Protein AF-A0A9P6AHQ2-F1 (afdb_monomer_lite)

Secondary structure (DSSP, 8-state):
-GGGSPTT-----EEEEEEEEE--SSSS--EEEEEEEEETTS-HHHHT-GGG---EEEEEEE---PPP---SSHHHHHT-TT---

Foldseek 3Di:
DQVPDDPPDDDKDKDKDKDWDQPDDPDDRWIKIWIKIAIPVDDPVLVVDPPSPRIDTPDIGTDDPDDPPPDPDPVCVVPDPPPDD

pLDDT: mean 78.5, std 14.98, range [45.97, 95.56]

InterPro domains:
  IPR041078 Plavaka transposase [PF18759] (6-70)

Sequence (85 aa):
LQMTLPAGAMIISIILSSDETHLMNFSGDKSMHVVYLSIGNIPSHTWRKVNAGAWIVLARLPTLKFPKTIFGTKSEAEHMPGILK

Radius of gyration: 20.93 Å; chains: 1; bounding box: 51×22×56 Å

Structure (mmCIF, N/CA/C/O backbone):
data_AF-A0A9P6AHQ2-F1
#
_entry.id   AF-A0A9P6AHQ2-F1
#
loop_
_atom_site.grou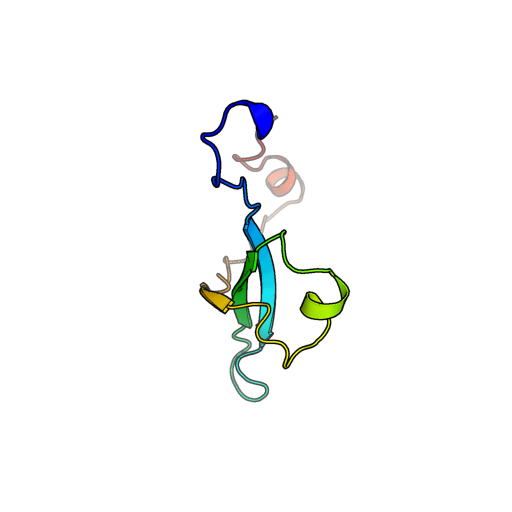p_PDB
_atom_site.id
_atom_site.type_symbol
_atom_site.label_atom_id
_atom_site.label_alt_id
_atom_site.label_comp_id
_atom_site.label_asym_id
_atom_site.label_entity_id
_atom_site.label_seq_id
_atom_site.pdbx_PDB_ins_code
_atom_site.Cartn_x
_atom_site.Cartn_y
_atom_site.Cartn_z
_atom_site.occupancy
_atom_site.B_iso_or_equiv
_atom_site.auth_seq_id
_atom_site.auth_comp_id
_atom_site.auth_asym_id
_atom_site.auth_atom_id
_atom_site.pdbx_PDB_model_num
ATOM 1 N N . LEU A 1 1 ? -24.269 3.337 3.485 1.00 84.81 1 LEU A N 1
ATOM 2 C CA . LEU A 1 1 ? -23.328 2.212 3.282 1.00 84.81 1 LEU A CA 1
ATOM 3 C C . LEU A 1 1 ? -22.804 1.685 4.610 1.00 84.81 1 LEU A C 1
ATOM 5 O O . LEU A 1 1 ? -23.219 0.609 4.980 1.00 84.81 1 LEU A O 1
ATOM 9 N N . GLN A 1 2 ? -22.009 2.421 5.394 1.00 86.69 2 GLN A N 1
ATOM 10 C CA . GLN A 1 2 ? -21.529 1.888 6.686 1.00 86.69 2 GLN A CA 1
ATOM 11 C C . GLN A 1 2 ? -22.669 1.487 7.647 1.00 86.69 2 GLN A C 1
ATOM 13 O O . GLN A 1 2 ? -22.591 0.459 8.304 1.00 86.69 2 GLN A O 1
ATOM 18 N N . MET A 1 3 ? -23.761 2.256 7.670 1.00 90.62 3 MET A N 1
ATOM 19 C CA . MET A 1 3 ? -24.942 1.992 8.508 1.00 90.62 3 MET A CA 1
ATOM 20 C C . MET A 1 3 ? -25.759 0.753 8.094 1.00 90.62 3 MET A C 1
ATOM 22 O O . MET A 1 3 ? -26.681 0.381 8.807 1.00 90.62 3 MET A O 1
ATOM 26 N N . THR A 1 4 ? -25.463 0.133 6.944 1.00 95.31 4 THR A N 1
ATOM 27 C CA . THR A 1 4 ? -26.181 -1.060 6.458 1.00 95.31 4 THR A CA 1
ATOM 28 C C . THR A 1 4 ? -25.424 -2.358 6.736 1.00 95.31 4 THR A C 1
ATOM 30 O O . THR A 1 4 ? -25.899 -3.421 6.349 1.00 95.31 4 THR A O 1
ATOM 33 N N . LEU A 1 5 ? -24.236 -2.290 7.347 1.00 93.00 5 LEU A N 1
ATOM 34 C CA . LEU A 1 5 ? -23.443 -3.471 7.674 1.00 93.00 5 LEU A CA 1
ATOM 35 C C . LEU A 1 5 ? -23.796 -4.025 9.067 1.00 93.00 5 LEU A C 1
ATOM 37 O O . LEU A 1 5 ? -24.234 -3.271 9.937 1.00 93.00 5 LEU A O 1
ATOM 41 N N . PRO A 1 6 ? -23.570 -5.332 9.303 1.00 95.56 6 PRO A N 1
ATOM 42 C CA . PRO A 1 6 ? -23.713 -5.938 10.622 1.00 95.56 6 PRO A CA 1
ATOM 43 C C . PRO A 1 6 ? -22.850 -5.252 11.687 1.00 95.56 6 PRO A C 1
ATOM 45 O O . PRO A 1 6 ? -21.792 -4.689 11.391 1.00 95.56 6 PRO A O 1
ATOM 48 N N . ALA A 1 7 ? -23.269 -5.360 12.949 1.00 91.62 7 ALA A N 1
ATOM 49 C CA . ALA A 1 7 ? -22.485 -4.872 14.077 1.00 91.62 7 ALA A CA 1
ATOM 50 C C . ALA A 1 7 ? -21.080 -5.505 14.078 1.00 91.62 7 ALA A C 1
ATOM 52 O O . ALA A 1 7 ? -20.934 -6.721 13.974 1.00 91.62 7 ALA A O 1
ATOM 53 N N . GLY A 1 8 ? -20.052 -4.660 14.176 1.00 90.31 8 GLY A N 1
ATOM 54 C CA . GLY A 1 8 ? -18.647 -5.076 14.137 1.00 90.31 8 GLY A CA 1
ATOM 55 C C . GLY A 1 8 ? -18.010 -5.097 12.743 1.00 90.31 8 GLY A C 1
ATOM 56 O O . GLY A 1 8 ? -16.798 -5.265 12.650 1.00 90.31 8 GLY A O 1
ATOM 57 N N . ALA A 1 9 ? -18.769 -4.880 11.664 1.00 92.25 9 ALA A N 1
ATOM 58 C CA . ALA A 1 9 ? -18.208 -4.792 10.320 1.00 92.25 9 ALA A CA 1
ATOM 59 C C . ALA A 1 9 ? -17.854 -3.343 9.932 1.00 92.25 9 ALA A C 1
ATOM 61 O O . ALA A 1 9 ? -18.592 -2.395 10.212 1.00 92.25 9 ALA A O 1
ATOM 62 N N . MET A 1 10 ? -16.717 -3.171 9.255 1.00 91.12 10 MET A N 1
ATOM 63 C CA . MET A 1 10 ? -16.188 -1.869 8.850 1.00 91.12 10 MET A CA 1
ATOM 64 C C . MET A 1 10 ? -15.912 -1.844 7.350 1.00 91.12 10 MET A C 1
ATOM 66 O O . MET A 1 10 ? -15.211 -2.706 6.824 1.00 91.12 10 MET A O 1
ATOM 70 N N . ILE A 1 11 ? -16.426 -0.825 6.665 1.00 91.62 11 ILE A N 1
ATOM 71 C CA . ILE A 1 11 ? -16.008 -0.512 5.303 1.00 91.62 11 ILE A CA 1
ATOM 72 C C . ILE A 1 11 ? -14.618 0.110 5.371 1.00 91.62 11 ILE A C 1
ATOM 74 O O . ILE A 1 11 ? -14.403 1.127 6.030 1.00 91.62 11 ILE A O 1
ATOM 78 N N . ILE A 1 12 ? -13.686 -0.499 4.652 1.00 92.31 12 ILE A N 1
ATOM 79 C CA . ILE A 1 12 ? -12.311 -0.038 4.541 1.00 92.31 12 ILE A CA 1
ATOM 80 C C . ILE A 1 12 ? -12.046 0.346 3.089 1.00 92.31 12 ILE A C 1
ATOM 82 O O . ILE A 1 12 ? -12.346 -0.418 2.173 1.00 92.31 12 ILE A O 1
ATOM 86 N N . SER A 1 13 ? -11.464 1.523 2.875 1.00 92.88 13 SER A N 1
ATOM 87 C CA . SER A 1 13 ? -10.956 1.907 1.563 1.00 92.88 13 SER A CA 1
ATOM 88 C C . SER A 1 13 ? -9.576 1.306 1.309 1.00 92.88 13 SER A C 1
ATOM 90 O O . SER A 1 13 ? -8.758 1.138 2.213 1.00 92.88 13 SER A O 1
ATOM 92 N N . ILE A 1 14 ? -9.328 0.997 0.043 1.00 93.94 14 ILE A N 1
ATOM 93 C CA . ILE A 1 14 ? -8.061 0.494 -0.477 1.00 93.94 14 ILE A CA 1
ATOM 94 C C . ILE A 1 14 ? -7.434 1.636 -1.269 1.00 93.94 14 ILE A C 1
ATOM 96 O O . ILE A 1 14 ? -8.074 2.208 -2.150 1.00 93.94 14 ILE A O 1
ATOM 100 N N . ILE A 1 15 ? -6.196 1.984 -0.932 1.00 93.56 15 ILE A N 1
ATOM 101 C CA . ILE A 1 15 ? -5.431 3.038 -1.596 1.00 93.56 15 IL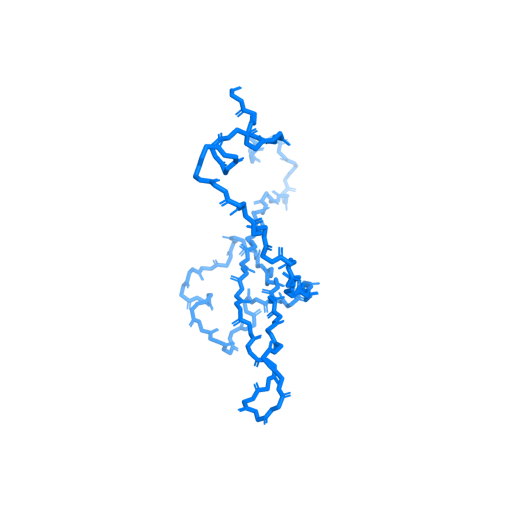E A CA 1
ATOM 102 C C . ILE A 1 15 ? -4.313 2.376 -2.387 1.00 93.56 15 ILE A C 1
ATOM 104 O O . ILE A 1 15 ? -3.508 1.633 -1.826 1.00 93.56 15 ILE A O 1
ATOM 108 N N . LEU A 1 16 ? -4.262 2.668 -3.683 1.00 93.88 16 LEU A N 1
ATOM 109 C CA . LEU A 1 16 ? -3.197 2.227 -4.573 1.00 93.88 16 LEU A CA 1
ATOM 110 C C . LEU A 1 16 ? -2.313 3.418 -4.930 1.00 93.88 16 LEU A C 1
ATOM 112 O O . LEU A 1 16 ? -2.813 4.485 -5.283 1.00 93.88 16 LEU A O 1
ATOM 116 N N . SER A 1 17 ? -1.004 3.223 -4.837 1.00 90.69 17 SER A N 1
ATOM 117 C CA . SER A 1 17 ? 0.001 4.189 -5.277 1.00 90.69 17 SER A CA 1
ATOM 118 C C . SER A 1 17 ? 0.939 3.510 -6.261 1.00 90.69 17 SER A C 1
ATOM 120 O O . SER A 1 17 ? 1.241 2.329 -6.107 1.00 90.69 17 SER A O 1
ATOM 122 N N . SER A 1 18 ? 1.395 4.238 -7.272 1.00 90.88 18 SER A N 1
ATOM 123 C CA . SER A 1 18 ? 2.385 3.752 -8.227 1.00 90.88 18 SER A CA 1
ATOM 124 C C . SER A 1 18 ? 3.543 4.730 -8.262 1.00 90.88 18 SER A C 1
ATOM 126 O O . SER A 1 18 ? 3.318 5.931 -8.388 1.00 90.88 18 SER A O 1
ATOM 128 N N . ASP A 1 19 ? 4.762 4.210 -8.185 1.00 85.75 19 ASP A N 1
ATOM 129 C CA . ASP A 1 19 ? 5.985 5.002 -8.303 1.00 85.75 19 ASP A CA 1
ATOM 130 C C . ASP A 1 19 ? 6.930 4.365 -9.323 1.00 85.75 19 ASP A C 1
ATOM 132 O O . ASP A 1 19 ? 6.961 3.138 -9.466 1.00 85.75 19 ASP A O 1
ATOM 136 N N . GLU A 1 20 ? 7.664 5.187 -10.068 1.00 81.69 20 GLU A N 1
ATOM 137 C CA . GLU A 1 20 ? 8.682 4.705 -11.000 1.00 81.69 20 GLU A CA 1
ATOM 138 C C . GLU A 1 20 ? 9.971 4.417 -10.236 1.00 81.69 20 GLU A C 1
ATOM 140 O O . GLU A 1 20 ? 10.628 5.309 -9.712 1.00 81.69 20 GLU A O 1
ATOM 145 N N . THR A 1 21 ? 10.352 3.144 -10.186 1.00 75.12 21 THR A N 1
ATOM 146 C CA . THR A 1 21 ? 11.621 2.734 -9.590 1.00 75.12 21 THR A CA 1
ATOM 147 C C . THR A 1 21 ? 12.641 2.481 -10.692 1.00 75.12 21 THR A C 1
ATOM 149 O O . THR A 1 21 ? 12.432 1.664 -11.594 1.00 75.12 21 THR A O 1
ATOM 152 N N . HIS A 1 22 ? 13.767 3.188 -10.631 1.00 63.72 22 HIS A N 1
ATOM 153 C CA . HIS A 1 22 ? 14.899 2.934 -11.516 1.00 63.72 22 HIS A CA 1
ATOM 154 C C . HIS A 1 22 ? 15.659 1.704 -11.010 1.00 63.72 22 HIS A C 1
ATOM 156 O O . HIS A 1 22 ? 16.178 1.703 -9.895 1.00 63.72 22 HIS A O 1
ATOM 162 N N . LEU A 1 23 ? 15.710 0.636 -11.814 1.00 55.69 23 LEU A N 1
ATOM 163 C CA . LEU A 1 23 ? 16.296 -0.636 -11.385 1.00 55.69 23 LEU A CA 1
ATOM 164 C C . LEU A 1 23 ? 17.839 -0.645 -11.488 1.00 55.69 23 LEU A C 1
ATOM 166 O O . LEU A 1 23 ? 18.470 -1.431 -10.787 1.00 55.69 23 LEU A O 1
ATOM 170 N N . MET A 1 24 ? 18.465 0.213 -12.318 1.00 51.12 24 MET A N 1
ATOM 171 C CA . MET A 1 24 ? 19.934 0.327 -12.455 1.00 51.12 24 MET A CA 1
ATOM 172 C C . MET A 1 24 ? 20.410 1.710 -12.950 1.00 51.12 24 MET A C 1
ATOM 174 O O . MET A 1 24 ? 19.833 2.261 -13.879 1.00 51.12 24 MET A O 1
ATOM 178 N N . ASN A 1 25 ? 21.540 2.199 -12.411 1.00 52.09 25 ASN A N 1
ATOM 179 C CA . ASN A 1 25 ? 22.216 3.443 -12.835 1.00 52.09 25 ASN A CA 1
ATOM 180 C C . ASN A 1 25 ? 23.311 3.249 -13.912 1.00 52.09 25 ASN A C 1
ATOM 182 O O . ASN A 1 25 ? 23.856 4.238 -14.391 1.00 52.09 25 ASN A O 1
ATOM 186 N N . PHE A 1 26 ? 23.694 2.010 -14.267 1.00 55.41 26 PHE A N 1
ATOM 187 C CA . PHE A 1 26 ? 24.964 1.767 -14.983 1.00 55.41 26 PHE A CA 1
ATOM 188 C C . PHE A 1 26 ? 24.879 1.024 -16.329 1.00 55.41 26 PHE A C 1
ATOM 190 O O . PHE A 1 26 ? 25.816 1.112 -17.117 1.00 55.41 26 PHE A O 1
ATOM 197 N N . SER A 1 27 ? 23.801 0.312 -16.670 1.00 46.25 27 SER A N 1
ATOM 198 C CA . SER A 1 27 ? 23.687 -0.301 -18.008 1.00 46.25 27 SER A CA 1
ATOM 199 C C . SER A 1 27 ? 22.257 -0.698 -18.340 1.00 46.25 27 SER A C 1
ATOM 201 O O . SER A 1 27 ? 21.746 -1.712 -17.870 1.00 46.25 27 SER A O 1
ATOM 203 N N . GLY A 1 28 ? 21.630 0.094 -19.206 1.00 51.28 28 GLY A N 1
ATOM 204 C CA . GLY A 1 28 ? 20.291 -0.159 -19.717 1.00 51.28 28 GLY A CA 1
ATOM 205 C C . GLY A 1 28 ? 19.236 0.541 -18.878 1.00 51.28 28 GLY A C 1
ATOM 206 O O . GLY A 1 28 ? 18.934 0.133 -17.764 1.00 51.28 28 GLY A O 1
ATOM 207 N N . ASP A 1 29 ? 18.669 1.584 -19.464 1.00 59.16 29 ASP A N 1
ATOM 208 C CA . ASP A 1 29 ? 17.581 2.417 -18.963 1.00 59.16 29 ASP A CA 1
ATOM 209 C C . ASP A 1 29 ? 16.291 1.586 -18.771 1.00 59.16 29 ASP A C 1
ATOM 211 O O . ASP A 1 29 ? 15.381 1.598 -19.603 1.00 59.16 29 ASP A O 1
ATOM 215 N N . LYS A 1 30 ? 16.286 0.725 -17.750 1.00 65.56 30 LYS A N 1
ATOM 216 C CA . LYS A 1 30 ? 15.195 -0.177 -17.378 1.00 65.56 30 LYS A CA 1
ATOM 217 C C . LYS A 1 30 ? 14.557 0.371 -16.111 1.00 65.56 30 LYS A C 1
ATOM 219 O O . LYS A 1 30 ? 15.070 0.159 -15.010 1.00 65.56 30 LYS A O 1
ATOM 224 N N . SER A 1 31 ? 13.448 1.075 -16.277 1.00 71.81 31 SER A N 1
ATOM 225 C CA . SER A 1 31 ? 12.569 1.417 -15.173 1.00 71.81 31 SER A CA 1
ATOM 226 C C . SER A 1 31 ? 11.493 0.350 -14.983 1.00 71.81 31 SER A C 1
ATOM 228 O O . SER A 1 31 ? 11.233 -0.508 -15.832 1.00 71.81 31 SER A O 1
ATOM 230 N N . MET A 1 32 ? 10.929 0.323 -13.786 1.00 82.12 32 MET A N 1
ATOM 231 C CA . MET A 1 32 ? 9.819 -0.543 -13.431 1.00 82.12 32 MET A CA 1
ATOM 232 C C . MET A 1 32 ? 8.934 0.232 -12.472 1.00 82.12 32 MET A C 1
ATOM 234 O O . MET A 1 32 ? 9.436 0.824 -11.516 1.00 82.12 32 MET A O 1
ATOM 238 N N . HIS A 1 33 ? 7.627 0.224 -12.692 1.00 86.38 33 HIS A N 1
ATOM 239 C CA . HIS A 1 33 ? 6.716 0.834 -11.735 1.00 86.38 33 HIS A CA 1
ATOM 240 C C . HIS A 1 33 ? 6.406 -0.159 -10.621 1.00 86.38 33 HIS A C 1
ATOM 242 O O . HIS A 1 33 ? 6.090 -1.319 -10.882 1.00 86.38 33 HIS A O 1
ATOM 248 N N . VAL A 1 34 ? 6.480 0.280 -9.371 1.00 90.25 34 VAL A N 1
ATOM 249 C CA . VAL A 1 34 ? 6.009 -0.513 -8.234 1.00 90.25 34 VAL A CA 1
ATOM 250 C C . VAL A 1 34 ? 4.623 -0.023 -7.860 1.00 90.25 34 VAL A C 1
ATOM 252 O O . VAL A 1 34 ? 4.424 1.170 -7.650 1.00 90.25 34 VAL A O 1
ATOM 255 N N . VAL A 1 35 ? 3.678 -0.953 -7.759 1.00 92.19 35 VAL A N 1
ATOM 256 C CA . VAL A 1 35 ? 2.336 -0.690 -7.244 1.00 92.19 35 VAL A CA 1
ATOM 257 C C . VAL A 1 35 ? 2.323 -1.035 -5.763 1.00 92.19 35 VAL A C 1
ATOM 259 O O . VAL A 1 35 ? 2.518 -2.191 -5.377 1.00 92.19 35 VAL A O 1
ATOM 262 N N . TYR A 1 36 ? 2.078 -0.026 -4.941 1.00 92.81 36 TYR A N 1
ATOM 263 C CA . TYR A 1 36 ? 1.896 -0.137 -3.506 1.00 92.81 36 TYR A CA 1
ATOM 264 C C . TYR A 1 36 ? 0.413 -0.136 -3.150 1.00 92.81 36 TYR A C 1
ATOM 266 O O . TYR A 1 36 ? -0.400 0.538 -3.782 1.00 92.81 36 TYR A O 1
ATOM 274 N N . LEU A 1 37 ? 0.083 -0.863 -2.091 1.00 94.25 37 LEU A N 1
ATOM 275 C CA . LEU A 1 37 ? -1.255 -0.977 -1.538 1.00 94.25 37 LEU A CA 1
ATOM 276 C C . LEU A 1 37 ? -1.248 -0.554 -0.064 1.00 94.25 37 LEU A C 1
ATOM 278 O O . LEU A 1 37 ? -0.373 -0.958 0.703 1.00 94.25 37 LEU A O 1
ATOM 282 N N . SER A 1 38 ? -2.238 0.245 0.328 1.00 93.88 38 SER A N 1
ATOM 283 C CA . SER A 1 38 ? -2.516 0.612 1.714 1.00 93.88 38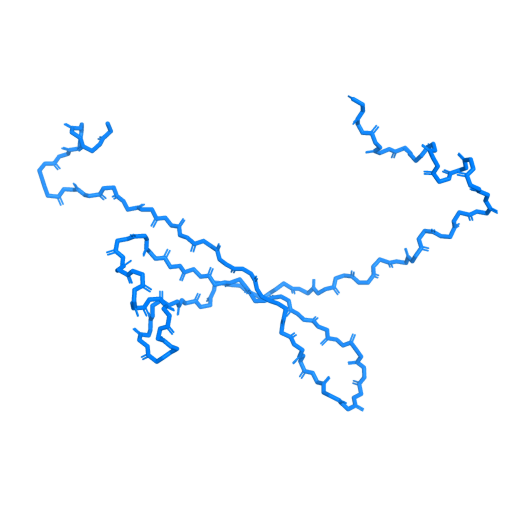 SER A CA 1
ATOM 284 C C . SER A 1 38 ? -4.015 0.591 2.012 1.00 93.88 38 SER A C 1
ATOM 286 O O . SER A 1 38 ? -4.864 0.546 1.121 1.00 93.88 38 SER A O 1
ATOM 288 N N . ILE A 1 39 ? -4.332 0.639 3.299 1.00 94.25 39 ILE A N 1
ATOM 289 C CA . ILE A 1 39 ? -5.681 0.732 3.837 1.00 94.25 39 ILE A CA 1
ATOM 290 C C . ILE A 1 39 ? -5.950 2.187 4.233 1.00 94.25 39 ILE A C 1
ATOM 292 O O . ILE A 1 39 ? -5.180 2.791 4.979 1.00 94.25 39 ILE A O 1
ATOM 296 N N . GLY A 1 40 ? -7.084 2.735 3.798 1.00 90.75 40 GLY A N 1
ATOM 297 C CA . GLY A 1 40 ? -7.481 4.116 4.073 1.00 90.75 40 GLY A CA 1
ATOM 298 C C . GLY A 1 40 ? -7.859 4.418 5.524 1.00 90.75 40 GLY A C 1
ATOM 299 O O . GLY A 1 40 ? -8.042 5.578 5.873 1.00 90.75 40 GLY A O 1
ATOM 300 N N . ASN A 1 41 ? -7.951 3.393 6.376 1.00 90.19 41 ASN A N 1
ATOM 301 C CA . ASN A 1 41 ? -8.153 3.549 7.819 1.00 90.19 41 ASN A CA 1
ATOM 302 C C . ASN A 1 41 ? -6.846 3.858 8.582 1.00 90.19 41 ASN A C 1
ATOM 304 O O . ASN A 1 41 ? -6.862 4.106 9.785 1.00 90.19 41 ASN A O 1
ATOM 308 N N . ILE A 1 42 ? -5.695 3.823 7.906 1.00 91.00 42 ILE A N 1
ATOM 309 C CA . ILE A 1 42 ? -4.419 4.239 8.491 1.00 91.00 42 ILE A CA 1
ATOM 310 C C . ILE A 1 42 ? -4.333 5.773 8.426 1.00 91.00 42 ILE A C 1
ATOM 312 O O . ILE A 1 42 ? -4.598 6.356 7.376 1.00 91.00 42 ILE A O 1
ATOM 316 N N . PRO A 1 43 ? -3.949 6.467 9.511 1.00 89.12 43 PRO A N 1
ATOM 317 C CA . PRO A 1 43 ? -3.851 7.919 9.486 1.00 89.12 43 PRO A CA 1
ATOM 318 C C . PRO A 1 43 ? -2.706 8.392 8.578 1.00 89.12 43 PRO A C 1
ATOM 320 O O . PRO A 1 43 ? -1.639 7.778 8.503 1.00 89.12 43 PRO A O 1
ATOM 323 N N . SER A 1 44 ? -2.893 9.545 7.935 1.00 85.00 44 SER A N 1
ATOM 324 C CA . SER A 1 44 ? -1.976 10.070 6.910 1.00 85.00 44 SER A CA 1
ATOM 325 C C . SER A 1 44 ? -0.532 10.265 7.387 1.00 85.00 44 SER A C 1
ATOM 327 O O . SER A 1 44 ? 0.411 10.072 6.620 1.00 85.00 44 SER A O 1
ATOM 329 N N . HIS A 1 45 ? -0.325 10.597 8.664 1.00 89.44 45 HIS A N 1
ATOM 330 C CA . HIS A 1 45 ? 1.014 10.728 9.244 1.00 89.44 45 HIS A CA 1
ATOM 331 C C . HIS A 1 45 ? 1.783 9.396 9.282 1.00 89.44 45 HIS A C 1
ATOM 333 O O . HIS A 1 45 ? 3.012 9.404 9.296 1.00 89.44 45 HIS A O 1
ATOM 339 N N . THR A 1 46 ? 1.078 8.263 9.286 1.00 87.50 46 THR A N 1
ATOM 340 C CA . THR A 1 46 ? 1.664 6.919 9.262 1.00 87.50 46 THR A CA 1
ATOM 341 C C . THR A 1 46 ? 2.056 6.525 7.839 1.00 87.50 46 THR A C 1
ATOM 343 O O . THR A 1 46 ? 3.141 5.983 7.660 1.00 87.50 46 THR A O 1
ATOM 346 N N . TRP A 1 47 ? 1.282 6.898 6.808 1.00 85.56 47 TRP A N 1
ATOM 347 C CA . TRP A 1 47 ? 1.674 6.693 5.398 1.00 85.56 47 TRP A CA 1
ATOM 348 C C . TRP A 1 47 ? 2.971 7.398 5.012 1.00 85.56 47 TRP A C 1
ATOM 350 O O . TRP A 1 47 ? 3.716 6.898 4.176 1.00 85.56 47 TRP A O 1
ATOM 360 N N . ARG A 1 48 ? 3.234 8.569 5.601 1.00 83.56 48 ARG A N 1
ATOM 361 C CA . ARG A 1 48 ? 4.420 9.386 5.291 1.00 83.56 48 ARG A CA 1
ATOM 362 C C . ARG A 1 48 ? 5.693 8.878 5.969 1.00 83.56 48 ARG A C 1
ATOM 364 O O . ARG A 1 48 ? 6.780 9.357 5.660 1.00 83.56 48 ARG A O 1
ATOM 371 N N . LYS A 1 49 ? 5.577 7.928 6.899 1.00 89.06 49 LYS A N 1
ATOM 372 C CA . LYS A 1 49 ? 6.717 7.307 7.574 1.00 89.06 49 LYS A CA 1
ATOM 373 C C . LYS A 1 49 ? 7.121 6.051 6.809 1.00 89.06 49 LYS A C 1
ATOM 375 O O . LYS A 1 49 ? 6.438 5.035 6.880 1.00 89.06 49 LYS A O 1
ATOM 380 N N . VAL A 1 50 ? 8.274 6.108 6.145 1.00 72.81 50 VAL A N 1
ATOM 381 C CA . VAL A 1 50 ? 8.822 4.999 5.340 1.00 72.81 50 VAL A CA 1
ATOM 382 C C . VAL A 1 50 ? 8.923 3.691 6.143 1.00 72.81 50 VAL A C 1
ATOM 384 O O . VAL A 1 50 ? 8.594 2.627 5.634 1.00 72.81 50 VAL A O 1
ATOM 387 N N . ASN A 1 51 ? 9.271 3.770 7.431 1.00 80.44 51 ASN A N 1
ATOM 388 C CA . ASN A 1 51 ? 9.459 2.595 8.294 1.00 80.44 51 ASN A CA 1
ATOM 389 C C . ASN A 1 51 ? 8.193 2.152 9.049 1.00 80.44 51 ASN A C 1
ATOM 391 O O . ASN A 1 51 ? 8.269 1.263 9.891 1.00 80.44 51 ASN A O 1
ATOM 395 N N . ALA A 1 52 ? 7.034 2.770 8.803 1.00 87.56 52 ALA A N 1
ATOM 396 C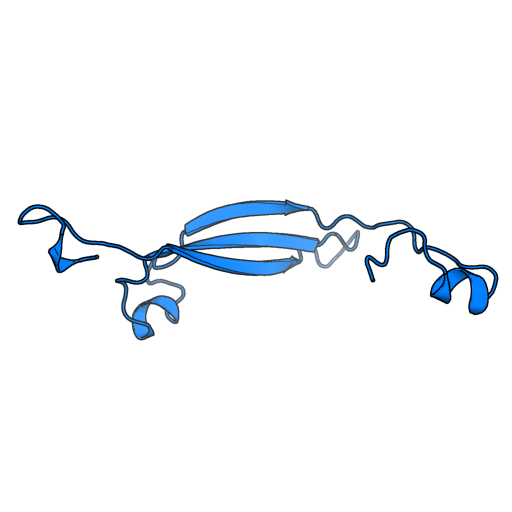 CA . ALA A 1 52 ? 5.808 2.444 9.536 1.00 87.56 52 ALA A CA 1
ATOM 397 C C . ALA A 1 52 ? 5.062 1.215 8.990 1.00 87.56 52 ALA A C 1
ATOM 399 O O . ALA A 1 52 ? 4.017 0.861 9.529 1.00 87.56 52 ALA A O 1
ATOM 400 N N . GLY A 1 53 ? 5.550 0.590 7.911 1.00 87.25 53 GLY A N 1
ATOM 401 C CA . GLY A 1 53 ? 4.899 -0.581 7.309 1.00 87.25 53 GLY A CA 1
ATOM 402 C C . GLY A 1 53 ? 3.491 -0.290 6.779 1.00 87.25 53 GLY A C 1
ATOM 403 O O . GLY A 1 53 ? 2.673 -1.193 6.655 1.00 87.25 53 GLY A O 1
ATOM 404 N N . ALA A 1 54 ? 3.193 0.979 6.490 1.00 92.50 54 ALA A N 1
ATOM 405 C CA . ALA A 1 54 ? 1.863 1.425 6.087 1.00 92.50 54 ALA A CA 1
ATOM 406 C C . ALA A 1 54 ? 1.521 1.083 4.626 1.00 92.50 54 ALA A C 1
ATOM 408 O O . ALA A 1 54 ? 0.368 1.219 4.220 1.00 92.50 54 ALA A O 1
ATOM 409 N N . TRP A 1 55 ? 2.518 0.665 3.844 1.00 92.94 55 TRP A N 1
ATOM 410 C CA . TRP A 1 55 ? 2.406 0.287 2.441 1.00 92.94 55 TRP A CA 1
ATOM 411 C C . TRP A 1 55 ? 2.983 -1.109 2.242 1.00 92.94 55 TRP A C 1
ATOM 413 O O . TRP A 1 55 ? 4.059 -1.414 2.756 1.00 92.94 55 TRP A O 1
ATOM 423 N N . ILE A 1 56 ? 2.293 -1.928 1.454 1.00 92.19 56 ILE A N 1
ATOM 424 C CA . ILE A 1 56 ? 2.801 -3.217 0.980 1.00 92.19 56 ILE A CA 1
ATOM 425 C C . ILE A 1 56 ? 2.992 -3.174 -0.534 1.00 92.19 56 ILE A C 1
ATOM 427 O O . ILE A 1 56 ? 2.236 -2.510 -1.242 1.00 92.19 56 ILE A O 1
ATOM 431 N N . VAL A 1 57 ? 4.006 -3.875 -1.040 1.00 92.56 57 VAL A N 1
ATOM 432 C CA . VAL A 1 57 ? 4.209 -4.031 -2.486 1.00 92.56 57 VAL A CA 1
ATOM 433 C C . VAL A 1 57 ? 3.190 -5.036 -3.006 1.00 92.56 57 VAL A C 1
ATOM 435 O O . VAL A 1 57 ? 3.230 -6.205 -2.629 1.00 92.56 57 VAL A O 1
ATOM 438 N N . LEU A 1 58 ? 2.287 -4.579 -3.870 1.00 94.44 58 LEU A N 1
ATOM 439 C CA . LEU A 1 58 ? 1.266 -5.417 -4.490 1.00 94.44 58 LEU A CA 1
ATOM 440 C C . LEU A 1 58 ? 1.787 -6.061 -5.776 1.00 94.44 58 LEU A C 1
ATOM 442 O O . LEU A 1 58 ? 1.614 -7.257 -5.992 1.00 94.44 58 LEU A O 1
ATOM 446 N N . ALA A 1 59 ? 2.420 -5.263 -6.636 1.00 92.88 59 ALA A N 1
ATOM 447 C CA . ALA A 1 59 ? 2.923 -5.721 -7.922 1.00 92.88 59 ALA A CA 1
ATOM 448 C C . ALA A 1 59 ? 4.083 -4.854 -8.406 1.00 92.88 59 ALA A C 1
ATOM 450 O O . ALA A 1 59 ? 4.278 -3.722 -7.961 1.00 92.88 59 ALA A O 1
ATOM 451 N N . ARG A 1 60 ? 4.835 -5.385 -9.368 1.00 89.56 60 ARG A N 1
ATOM 452 C CA . ARG A 1 60 ? 5.811 -4.623 -10.136 1.00 89.56 60 ARG A CA 1
ATOM 453 C C . ARG A 1 60 ? 5.418 -4.694 -11.609 1.00 89.56 60 ARG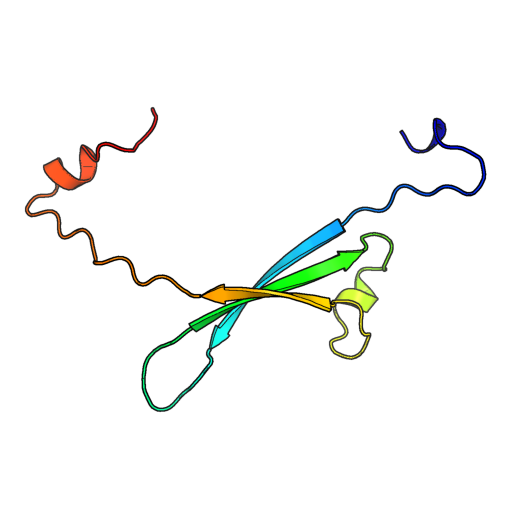 A C 1
ATOM 455 O O . ARG A 1 60 ? 5.251 -5.787 -12.145 1.00 89.56 60 ARG A O 1
ATOM 462 N N . LEU A 1 61 ? 5.284 -3.545 -12.255 1.00 88.06 61 LEU A N 1
ATOM 463 C CA . LEU A 1 61 ? 4.866 -3.395 -13.642 1.00 88.06 61 LEU A CA 1
ATOM 464 C C . LEU A 1 61 ? 6.070 -3.020 -14.515 1.00 88.06 61 LEU A C 1
A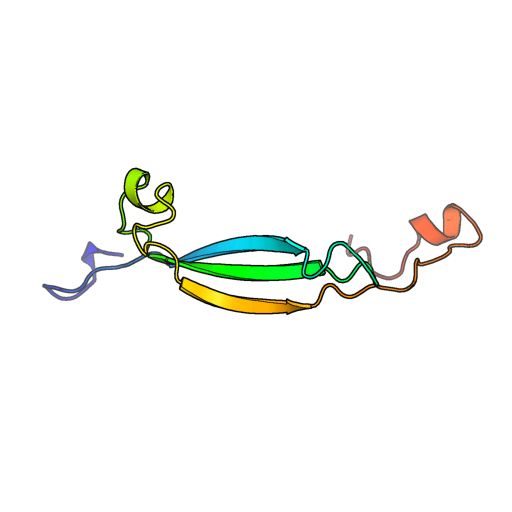TOM 466 O O . LEU A 1 61 ? 6.749 -2.033 -14.217 1.00 88.06 61 LEU A O 1
ATOM 470 N N . PRO A 1 62 ? 6.358 -3.768 -15.592 1.00 81.88 62 PRO A N 1
ATOM 471 C CA . PRO A 1 62 ? 7.424 -3.398 -16.510 1.00 81.88 62 PRO A CA 1
ATOM 472 C C . PRO A 1 62 ? 7.056 -2.112 -17.257 1.00 81.88 62 PRO A C 1
ATOM 474 O O . PRO A 1 62 ? 5.926 -1.963 -17.724 1.00 81.88 62 PRO A O 1
ATOM 477 N N . THR A 1 63 ? 8.015 -1.203 -17.435 1.00 77.81 63 THR A N 1
ATOM 478 C CA . THR A 1 63 ? 7.839 -0.111 -18.397 1.00 77.81 63 THR A CA 1
ATOM 479 C C . THR A 1 63 ? 7.961 -0.671 -19.804 1.00 77.81 63 THR A C 1
ATOM 481 O O . THR A 1 63 ? 9.036 -1.112 -20.226 1.00 77.81 63 THR A O 1
ATOM 484 N N . LEU A 1 64 ? 6.855 -0.670 -20.540 1.00 71.56 64 LEU A N 1
ATOM 485 C CA . LEU A 1 64 ? 6.863 -1.027 -21.949 1.00 71.56 64 LEU A CA 1
ATOM 486 C C . LEU A 1 64 ? 7.442 0.147 -22.738 1.00 71.56 64 LEU A C 1
ATOM 488 O O . LEU A 1 64 ? 6.867 1.233 -22.776 1.00 71.56 64 LEU A O 1
ATOM 492 N N . LYS A 1 65 ? 8.584 -0.072 -23.393 1.00 67.56 65 LYS A N 1
ATOM 493 C CA . LYS A 1 65 ? 9.077 0.854 -24.413 1.00 67.56 65 LYS A CA 1
ATOM 494 C C . LYS A 1 65 ? 8.307 0.565 -25.690 1.00 67.56 65 LYS A C 1
ATOM 496 O O . LYS A 1 65 ? 8.695 -0.306 -26.466 1.00 67.56 65 LYS A O 1
ATOM 501 N N . PHE A 1 66 ? 7.188 1.254 -25.882 1.00 66.31 66 PHE A N 1
ATOM 502 C CA . PHE A 1 66 ? 6.528 1.232 -27.179 1.00 66.31 66 PHE A CA 1
ATOM 503 C C . PHE A 1 66 ? 7.491 1.815 -28.219 1.00 66.31 66 PHE A C 1
ATOM 505 O O . PHE A 1 66 ? 8.167 2.812 -27.926 1.00 66.31 66 PHE A O 1
ATOM 512 N N . PRO A 1 67 ? 7.604 1.212 -29.416 1.00 66.12 67 PRO A N 1
ATOM 513 C CA . PRO A 1 67 ? 8.310 1.868 -30.502 1.00 66.12 67 PRO A CA 1
ATOM 514 C C . PRO A 1 67 ? 7.664 3.239 -30.685 1.00 66.12 67 PRO A C 1
ATOM 516 O O . PRO A 1 67 ? 6.436 3.340 -30.728 1.00 66.12 67 PRO A O 1
ATOM 519 N N . LYS A 1 68 ? 8.477 4.302 -30.729 1.00 62.69 68 LYS A N 1
ATOM 520 C CA . LYS A 1 68 ? 7.966 5.635 -31.055 1.00 62.69 68 LYS A CA 1
ATOM 521 C C . LYS A 1 68 ? 7.150 5.480 -32.333 1.00 62.69 68 LYS A C 1
ATOM 523 O O . LYS A 1 68 ? 7.682 5.002 -33.333 1.00 62.69 68 LYS A O 1
ATOM 528 N N . THR A 1 69 ? 5.874 5.843 -32.297 1.00 59.38 69 THR A N 1
ATOM 529 C CA . THR A 1 69 ? 5.080 5.979 -33.513 1.00 59.38 69 THR A CA 1
ATOM 530 C C . THR A 1 69 ? 5.683 7.148 -34.281 1.00 59.38 69 THR A C 1
ATOM 532 O O . THR A 1 69 ? 5.436 8.313 -33.970 1.00 59.38 69 THR A O 1
ATOM 535 N N . ILE A 1 70 ? 6.595 6.841 -35.202 1.00 61.12 70 ILE A N 1
ATOM 536 C CA . ILE A 1 70 ? 7.180 7.826 -36.101 1.00 61.12 70 ILE A CA 1
ATOM 537 C C . ILE A 1 70 ? 6.120 8.076 -37.165 1.00 61.12 70 ILE A C 1
ATOM 539 O O . ILE A 1 70 ? 5.980 7.295 -38.100 1.00 61.12 70 ILE A O 1
ATOM 543 N N . PHE A 1 71 ? 5.342 9.137 -36.988 1.00 63.88 71 PHE A N 1
ATOM 544 C CA . PHE A 1 71 ? 4.462 9.623 -38.041 1.00 63.88 71 PHE A CA 1
ATOM 545 C C . PHE A 1 71 ? 5.314 10.357 -39.069 1.00 63.88 71 PHE A C 1
ATOM 547 O O . PHE A 1 71 ? 6.105 11.233 -38.706 1.00 63.88 71 PHE A O 1
ATOM 554 N N . GLY A 1 72 ? 5.178 9.998 -40.346 1.00 66.88 72 GLY A N 1
ATOM 555 C CA . GLY A 1 72 ? 5.936 10.649 -41.416 1.00 66.88 72 GLY A CA 1
ATOM 556 C C . GLY A 1 72 ? 5.534 12.115 -41.590 1.00 66.88 72 GLY A C 1
ATOM 557 O O . GLY A 1 72 ? 6.341 12.939 -42.013 1.00 66.88 72 GLY A O 1
ATOM 558 N N . THR A 1 73 ? 4.297 12.461 -41.220 1.00 71.56 73 THR A N 1
ATOM 559 C CA . THR A 1 73 ? 3.734 13.813 -41.324 1.00 71.56 73 THR A CA 1
ATOM 560 C C . THR A 1 73 ? 2.817 14.151 -40.144 1.00 71.56 73 THR A C 1
ATOM 562 O O . THR A 1 73 ? 2.208 13.277 -39.531 1.00 71.56 73 THR A O 1
ATOM 565 N N . LYS A 1 74 ? 2.687 15.448 -39.819 1.00 66.81 74 LYS A N 1
ATOM 566 C CA . LYS A 1 74 ? 1.852 15.929 -38.698 1.00 66.81 74 LYS A CA 1
ATOM 567 C C . LYS A 1 74 ? 0.361 15.583 -38.848 1.00 66.81 74 LYS A C 1
ATOM 569 O O . LYS A 1 74 ? -0.286 15.315 -37.845 1.00 66.81 74 LYS A O 1
ATOM 574 N N . SER A 1 75 ? -0.159 15.526 -40.076 1.00 67.44 75 SER A N 1
ATOM 575 C CA . SER A 1 75 ? -1.554 15.145 -40.355 1.00 67.44 75 SER A CA 1
ATOM 576 C C . SER A 1 75 ? -1.855 13.678 -40.034 1.00 67.44 75 SER A C 1
ATOM 578 O O . SER A 1 75 ? -2.975 13.340 -39.671 1.00 67.44 75 SER A O 1
ATOM 580 N N . GLU A 1 76 ? -0.856 12.800 -40.153 1.00 67.00 76 GLU A N 1
ATOM 581 C CA . GLU A 1 76 ? -0.983 11.371 -39.848 1.00 67.00 76 GLU A CA 1
ATOM 582 C C . GLU A 1 76 ? -1.014 11.123 -38.331 1.00 67.00 76 GLU A C 1
ATOM 584 O O . GLU A 1 76 ? -1.736 10.249 -37.858 1.00 67.00 76 GLU A O 1
ATOM 589 N N . ALA A 1 77 ? -0.305 11.955 -37.558 1.00 66.94 77 ALA A N 1
ATOM 590 C CA . ALA A 1 77 ? -0.359 11.945 -36.097 1.00 66.94 77 ALA A CA 1
ATOM 591 C C . ALA A 1 77 ? -1.721 12.420 -35.555 1.00 66.94 77 ALA A C 1
ATOM 593 O O . ALA A 1 77 ? -2.226 11.864 -34.581 1.00 66.94 77 ALA A O 1
ATOM 594 N N . GLU A 1 78 ? -2.330 13.431 -36.186 1.00 67.94 78 GLU A N 1
ATOM 595 C CA . GLU A 1 78 ? -3.650 13.951 -35.792 1.00 67.94 78 GLU A CA 1
ATOM 596 C C . GLU A 1 78 ? -4.793 12.961 -36.067 1.00 67.94 78 GLU A C 1
ATOM 598 O O . GLU A 1 78 ? -5.794 12.963 -35.351 1.00 67.94 78 GLU A O 1
ATOM 603 N N . HIS A 1 79 ? -4.653 12.098 -37.077 1.00 63.34 79 HIS A N 1
ATOM 604 C CA . HIS A 1 79 ? -5.700 11.168 -37.512 1.00 63.34 79 HIS A CA 1
ATOM 605 C C . HIS A 1 79 ? -5.563 9.752 -36.928 1.00 63.34 79 HIS A C 1
ATOM 607 O O . HIS A 1 79 ? -6.080 8.790 -37.497 1.00 63.34 79 HIS A O 1
ATOM 613 N N . MET A 1 80 ? -4.852 9.597 -35.807 1.00 59.94 80 MET A N 1
ATOM 614 C CA . MET A 1 80 ? -4.567 8.282 -35.229 1.00 59.94 80 MET A CA 1
ATOM 615 C C . MET A 1 80 ? -5.859 7.461 -35.003 1.00 59.94 80 MET A C 1
ATOM 617 O O . MET A 1 80 ? -6.758 7.925 -34.289 1.00 59.94 80 MET A O 1
ATOM 621 N N . PRO A 1 81 ? -5.960 6.229 -35.550 1.00 56.94 81 PRO A N 1
ATOM 622 C CA . PRO A 1 81 ? -7.121 5.359 -35.376 1.00 56.94 81 PRO A CA 1
ATOM 623 C C . PRO A 1 81 ? -7.121 4.808 -33.946 1.00 56.94 81 PRO A C 1
ATOM 625 O O . PRO A 1 81 ? -6.566 3.753 -33.658 1.00 56.94 81 PRO A O 1
ATOM 628 N N . GLY A 1 82 ? -7.667 5.578 -33.014 1.00 58.88 82 GLY A N 1
ATOM 629 C CA . GLY A 1 82 ? -7.618 5.251 -31.589 1.00 58.88 82 GLY A CA 1
ATOM 630 C C . GLY A 1 82 ? -7.980 6.407 -30.665 1.00 58.88 82 GLY A C 1
ATOM 631 O O . GLY A 1 82 ? -8.239 6.170 -29.488 1.00 58.88 82 GLY A O 1
ATOM 632 N N . ILE A 1 83 ? -8.064 7.641 -31.178 1.00 49.69 83 ILE A N 1
ATOM 633 C CA . ILE A 1 83 ? -8.771 8.708 -30.465 1.00 49.69 83 ILE A CA 1
ATOM 634 C C . ILE A 1 83 ? -10.267 8.398 -30.561 1.00 49.69 83 ILE A C 1
ATOM 636 O O . ILE A 1 83 ? -10.900 8.613 -31.595 1.00 49.69 83 ILE A O 1
ATOM 640 N N . LEU A 1 84 ? -10.825 7.853 -29.481 1.00 45.97 84 LEU A N 1
ATOM 641 C CA . LEU A 1 84 ? -12.268 7.852 -29.270 1.00 45.97 84 LEU A CA 1
ATOM 642 C C . LEU A 1 84 ? -12.689 9.317 -29.083 1.00 45.97 84 LEU A C 1
ATOM 644 O O . LEU A 1 84 ? -12.252 9.962 -28.130 1.00 45.97 84 LEU A O 1
ATOM 648 N N . LYS A 1 85 ? -13.447 9.844 -30.049 1.00 48.31 85 LYS A N 1
ATOM 649 C CA . LYS A 1 85 ? -14.126 11.141 -29.938 1.00 48.31 85 LYS A CA 1
ATOM 650 C C . LYS A 1 85 ? -15.286 11.066 -28.956 1.00 48.31 85 LYS A C 1
ATOM 652 O O . LYS A 1 85 ? -15.940 10.000 -28.917 1.00 48.31 85 LYS A O 1
#

Organism: NCBI:txid1448309